Protein AF-A0A7R7AHD5-F1 (afdb_monomer_lite)

Foldseek 3Di:
DDLVVVLVVVVVVVVVVVVVVVVVVVVVVVVVVPDDPVRSVVVVCCVVCVVVVVVVVVVVVVVVVDDPLRNVLVVLCVVLVVVVVCCVVSVHDDDPVNVVVSCVSVVVSVVSVVVVVVVVVVVVVVVD

pLDDT: mean 86.88, std 8.83, range [48.94, 97.25]

Sequence (128 aa):
MSVSTIKTIACTSLALLAFAGNSILCRLALATNTIDAASFTIIRLLSGSIASGVGYAVWYIALGQLSVIQAAVVQLFVPVLAAIGGLIFAHEFITMRLVISATMILGGILIVVLGRYYFIQRKHSKEE

Radius of gyration: 22.86 Å; chains: 1; bounding box: 37×53×66 Å

Secondary structure (DSSP, 8-state):
--HHHHHHHHHHHHHHHHHHHHHHHHHHHHHT-SS-HHHHHHHHHHHHHHHHHHHHHHHHHHHTTS-HHHHHHHHHHHHHHHHHHHHHHTT----HHHHHHHHHHHHHHHHHHHHHHHHHHHHHTTT-

Structure (mmCIF, N/CA/C/O backbone):
data_AF-A0A7R7AHD5-F1
#
_entry.id   AF-A0A7R7AHD5-F1
#
loop_
_atom_site.group_PDB
_atom_site.id
_atom_site.type_symbol
_atom_site.label_atom_id
_atom_site.label_alt_id
_atom_site.label_comp_id
_atom_site.label_asym_id
_atom_site.label_entity_id
_atom_site.label_seq_id
_atom_site.pdbx_PDB_ins_code
_atom_site.Cartn_x
_atom_site.Cartn_y
_atom_site.Cartn_z
_atom_site.occupancy
_atom_site.B_iso_or_equiv
_atom_site.auth_seq_id
_atom_site.auth_comp_id
_atom_site.auth_asym_id
_atom_site.auth_atom_id
_atom_site.pdbx_PDB_model_num
ATOM 1 N N . MET A 1 1 ? 1.305 -27.740 -1.798 1.00 59.03 1 MET A N 1
ATOM 2 C CA . MET A 1 1 ? 1.579 -26.300 -1.582 1.00 59.03 1 MET A CA 1
ATOM 3 C C . MET A 1 1 ? 0.266 -25.641 -1.174 1.00 59.03 1 MET A C 1
ATOM 5 O O . MET A 1 1 ? -0.743 -25.967 -1.782 1.00 59.03 1 MET A O 1
ATOM 9 N N . SER A 1 2 ? 0.238 -24.823 -0.116 1.00 71.19 2 SER A N 1
ATOM 10 C CA . SER A 1 2 ? -1.015 -24.195 0.343 1.00 71.19 2 SER A CA 1
ATOM 11 C C . SER A 1 2 ? -1.525 -23.182 -0.690 1.00 71.19 2 SER A C 1
ATOM 13 O O . SER A 1 2 ? -0.720 -22.503 -1.328 1.00 71.19 2 SER A O 1
ATOM 15 N N . VAL A 1 3 ? -2.847 -23.059 -0.843 1.00 66.00 3 VAL A N 1
ATOM 16 C CA . VAL A 1 3 ? -3.502 -22.116 -1.775 1.00 66.00 3 VAL A CA 1
ATOM 17 C C . VAL A 1 3 ? -3.028 -20.674 -1.541 1.00 66.00 3 VAL A C 1
ATOM 19 O O . VAL A 1 3 ? -2.795 -19.941 -2.501 1.00 66.00 3 VAL A O 1
ATOM 22 N N . SER A 1 4 ? -2.788 -20.287 -0.285 1.00 70.06 4 SER A N 1
ATOM 23 C CA . SER A 1 4 ? -2.239 -18.973 0.079 1.00 70.06 4 SER A CA 1
ATOM 24 C C . SER A 1 4 ? -0.818 -18.768 -0.456 1.00 70.06 4 SER A C 1
ATOM 26 O O . SER A 1 4 ? -0.490 -17.716 -0.993 1.00 70.06 4 SER A O 1
ATOM 28 N N . THR A 1 5 ? 0.030 -19.799 -0.380 1.00 76.75 5 THR A N 1
ATOM 29 C CA . THR A 1 5 ? 1.407 -19.751 -0.894 1.00 76.75 5 THR A CA 1
ATOM 30 C C . THR A 1 5 ? 1.424 -19.570 -2.410 1.00 76.75 5 THR A C 1
ATOM 32 O O . THR A 1 5 ? 2.211 -18.780 -2.918 1.00 76.75 5 THR A O 1
ATOM 35 N N . ILE A 1 6 ? 0.522 -20.244 -3.130 1.00 78.00 6 ILE A N 1
ATOM 36 C CA . ILE A 1 6 ? 0.407 -20.134 -4.592 1.00 78.00 6 ILE A CA 1
ATOM 37 C C . ILE A 1 6 ? 0.048 -18.699 -5.006 1.00 78.00 6 ILE A C 1
ATOM 39 O O . ILE A 1 6 ? 0.629 -18.171 -5.949 1.00 78.00 6 ILE A O 1
ATOM 43 N N . LYS A 1 7 ? -0.852 -18.033 -4.277 1.00 73.12 7 LYS A N 1
ATOM 44 C CA . LYS A 1 7 ? -1.266 -16.648 -4.556 1.00 73.12 7 LYS A CA 1
ATOM 45 C C . LYS A 1 7 ? -0.178 -15.629 -4.249 1.00 73.12 7 LYS A C 1
ATOM 47 O O . LYS A 1 7 ? 0.057 -14.733 -5.053 1.00 73.12 7 LYS A O 1
ATOM 52 N N . THR A 1 8 ? 0.537 -15.792 -3.138 1.00 82.88 8 THR A N 1
ATOM 53 C CA . THR A 1 8 ? 1.708 -14.957 -2.840 1.00 82.88 8 THR A CA 1
ATOM 54 C C . THR A 1 8 ? 2.770 -15.113 -3.921 1.00 82.88 8 THR A C 1
ATOM 56 O O . THR A 1 8 ? 3.332 -14.115 -4.373 1.00 82.88 8 THR A O 1
ATOM 59 N N . ILE A 1 9 ? 3.000 -16.343 -4.391 1.00 86.62 9 ILE A N 1
ATOM 60 C CA . ILE A 1 9 ? 3.897 -16.605 -5.517 1.00 86.62 9 ILE A CA 1
ATOM 61 C C . ILE A 1 9 ? 3.363 -15.930 -6.783 1.00 86.62 9 ILE A C 1
ATOM 63 O O . ILE A 1 9 ? 4.148 -15.293 -7.474 1.00 86.62 9 ILE A O 1
ATOM 67 N N . ALA A 1 10 ? 2.058 -15.984 -7.066 1.00 86.81 10 ALA A N 1
ATOM 68 C CA . ALA A 1 10 ? 1.444 -15.345 -8.232 1.00 86.81 10 ALA A CA 1
ATOM 69 C C . ALA A 1 10 ? 1.572 -13.809 -8.214 1.00 86.81 10 ALA A C 1
ATOM 71 O O . ALA A 1 10 ? 2.050 -13.225 -9.180 1.00 86.81 10 ALA A O 1
ATOM 72 N N . CYS A 1 11 ? 1.228 -13.142 -7.108 1.00 84.88 11 CYS A N 1
ATOM 73 C CA . CYS A 1 11 ? 1.383 -11.687 -6.979 1.00 84.88 11 CYS A CA 1
ATOM 74 C C . CYS A 1 11 ? 2.856 -11.263 -7.046 1.00 84.88 11 CYS A C 1
ATOM 76 O O . CYS A 1 11 ? 3.192 -10.283 -7.709 1.00 84.88 11 CYS A O 1
ATOM 78 N N . THR A 1 12 ? 3.747 -12.026 -6.404 1.00 90.19 12 THR A N 1
ATOM 79 C CA . THR A 1 12 ? 5.194 -11.772 -6.458 1.00 90.19 12 THR A CA 1
ATOM 80 C C . THR A 1 12 ? 5.729 -11.954 -7.874 1.00 90.19 12 THR A C 1
ATOM 82 O O . THR A 1 12 ? 6.463 -11.106 -8.369 1.00 90.19 12 THR A O 1
ATOM 85 N N . SER A 1 13 ? 5.337 -13.025 -8.564 1.00 91.12 13 SER A N 1
ATOM 86 C CA . SER A 1 13 ? 5.767 -13.272 -9.942 1.00 91.12 13 SER A CA 1
ATOM 87 C C . SER A 1 13 ? 5.204 -12.234 -10.910 1.00 91.12 13 SER A C 1
ATOM 89 O O . SER A 1 13 ? 5.952 -11.757 -11.754 1.00 91.12 13 SER A O 1
ATOM 91 N N . LEU A 1 14 ? 3.958 -11.784 -10.740 1.00 91.44 14 LEU A N 1
ATOM 92 C CA . LEU A 1 14 ? 3.398 -10.669 -11.508 1.00 91.44 14 LEU A CA 1
ATOM 93 C C . LEU A 1 14 ? 4.196 -9.372 -11.299 1.00 91.44 14 LEU A C 1
ATOM 95 O O . LEU A 1 14 ? 4.559 -8.711 -12.271 1.00 91.44 14 LEU A O 1
ATOM 99 N N . ALA A 1 15 ? 4.511 -9.021 -10.048 1.00 92.31 15 ALA A N 1
ATOM 100 C CA . ALA A 1 15 ? 5.321 -7.843 -9.737 1.00 92.31 15 ALA A CA 1
ATOM 101 C C . ALA A 1 15 ? 6.726 -7.936 -10.361 1.00 92.31 15 ALA A C 1
ATOM 103 O O . ALA A 1 15 ? 7.214 -6.973 -10.956 1.00 92.31 15 ALA A O 1
ATOM 104 N N . LEU A 1 16 ? 7.356 -9.113 -10.289 1.00 94.75 16 LEU A N 1
ATOM 105 C CA . LEU A 1 16 ? 8.656 -9.367 -10.909 1.00 94.75 16 LEU A CA 1
ATOM 106 C C . LEU A 1 16 ? 8.590 -9.305 -12.440 1.00 94.75 16 LEU A C 1
ATOM 108 O O . LEU A 1 16 ? 9.498 -8.752 -13.056 1.00 94.75 16 LEU A O 1
ATOM 112 N N . LEU A 1 17 ? 7.520 -9.808 -13.062 1.00 94.62 17 LEU A N 1
ATOM 113 C CA . LEU A 1 17 ? 7.302 -9.710 -14.507 1.00 94.62 17 LEU A CA 1
ATOM 114 C C . LEU A 1 17 ? 7.126 -8.260 -14.954 1.00 94.62 17 LEU A C 1
ATOM 116 O O . LEU A 1 17 ? 7.731 -7.862 -15.945 1.00 94.62 17 LEU A O 1
ATOM 120 N N . ALA A 1 18 ? 6.364 -7.452 -14.215 1.00 92.88 18 ALA A N 1
ATOM 121 C CA . ALA A 1 18 ? 6.229 -6.026 -14.499 1.00 92.88 18 ALA A CA 1
ATOM 122 C C . ALA A 1 18 ? 7.587 -5.305 -14.407 1.00 92.88 18 ALA A C 1
ATOM 124 O O . ALA A 1 18 ? 7.935 -4.505 -15.279 1.00 92.88 18 ALA A O 1
ATOM 125 N N . PHE A 1 19 ? 8.401 -5.636 -13.399 1.00 91.69 19 PHE A N 1
ATOM 126 C CA . PHE A 1 19 ? 9.742 -5.074 -13.240 1.00 91.69 19 PHE A CA 1
ATOM 127 C C . PHE A 1 19 ? 10.703 -5.511 -14.360 1.00 91.69 19 PHE A C 1
ATOM 129 O O . PHE A 1 19 ? 11.410 -4.681 -14.942 1.00 91.69 19 PHE A O 1
ATOM 136 N N . ALA A 1 20 ? 10.695 -6.800 -14.710 1.00 94.62 20 ALA A N 1
ATOM 137 C CA . ALA A 1 20 ? 11.493 -7.360 -15.796 1.00 94.62 20 ALA A CA 1
ATOM 138 C C . ALA A 1 20 ? 11.082 -6.782 -17.159 1.00 94.62 20 ALA A C 1
ATOM 140 O O . ALA A 1 20 ? 11.942 -6.358 -17.933 1.00 94.62 20 ALA A O 1
ATOM 141 N N . GLY A 1 21 ? 9.776 -6.687 -17.418 1.00 91.75 21 GLY A N 1
ATOM 142 C CA . GLY A 1 21 ? 9.206 -6.072 -18.614 1.00 91.75 21 GLY A CA 1
ATOM 143 C C . GLY A 1 21 ? 9.621 -4.611 -18.748 1.00 91.75 21 GLY A C 1
ATOM 144 O O . GLY A 1 21 ? 10.142 -4.218 -19.788 1.00 91.75 21 GLY A O 1
ATOM 145 N N . ASN A 1 22 ? 9.519 -3.826 -17.674 1.00 90.25 22 ASN A N 1
ATOM 146 C CA . ASN A 1 22 ? 9.997 -2.444 -17.661 1.00 90.25 22 ASN A CA 1
ATOM 147 C C . ASN A 1 22 ? 11.508 -2.339 -17.977 1.00 90.25 22 ASN A C 1
ATO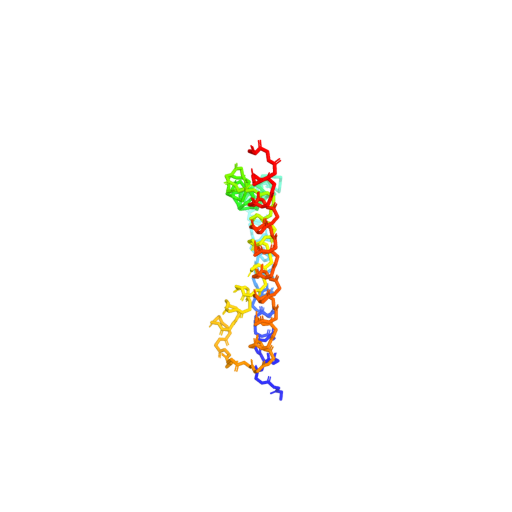M 149 O O . ASN A 1 22 ? 11.921 -1.443 -18.712 1.00 90.25 22 ASN A O 1
ATOM 153 N N . SER A 1 23 ? 12.344 -3.273 -17.503 1.00 90.50 23 SER A N 1
ATOM 154 C CA . SER A 1 23 ? 13.775 -3.326 -17.859 1.00 90.50 23 SER A CA 1
ATOM 155 C C . SER A 1 23 ? 14.012 -3.646 -19.344 1.00 90.50 23 SER A C 1
ATOM 157 O O . SER A 1 23 ? 14.881 -3.038 -19.972 1.00 90.50 23 SER A O 1
ATOM 159 N N . ILE A 1 24 ? 13.231 -4.566 -19.922 1.00 91.75 24 ILE A N 1
ATOM 160 C CA . ILE A 1 24 ? 13.295 -4.912 -21.351 1.00 91.75 24 ILE A CA 1
ATOM 161 C C . ILE A 1 24 ? 12.868 -3.719 -22.210 1.00 91.75 24 ILE A C 1
ATOM 163 O O . ILE A 1 24 ? 13.597 -3.351 -23.128 1.00 91.75 24 ILE A O 1
ATOM 167 N N . LEU A 1 25 ? 11.744 -3.076 -21.881 1.00 88.75 25 LEU A N 1
ATOM 168 C CA . LEU A 1 25 ? 11.249 -1.892 -22.589 1.00 88.75 25 LEU A CA 1
ATOM 169 C C . LEU A 1 25 ? 12.274 -0.751 -22.571 1.00 88.75 25 LEU A C 1
ATOM 171 O O . LEU A 1 25 ? 12.499 -0.124 -23.601 1.00 88.75 25 LEU A O 1
ATOM 175 N N . CYS A 1 26 ? 12.966 -0.537 -21.445 1.00 88.06 26 CYS A N 1
ATOM 176 C CA . CYS A 1 26 ? 14.057 0.440 -21.368 1.00 88.06 26 CYS A CA 1
ATOM 177 C C . CYS A 1 26 ? 15.210 0.111 -22.328 1.00 88.06 26 CYS A C 1
ATOM 179 O O . CYS A 1 26 ? 15.730 1.006 -22.989 1.00 88.06 26 CYS A O 1
ATOM 181 N N . ARG A 1 27 ? 15.613 -1.165 -22.426 1.00 88.75 27 ARG A N 1
ATOM 182 C CA . ARG A 1 27 ? 16.669 -1.584 -23.362 1.00 88.75 27 ARG A CA 1
ATOM 183 C C . ARG A 1 27 ? 16.246 -1.400 -24.814 1.00 88.75 27 ARG A C 1
ATOM 185 O O . ARG A 1 27 ? 17.042 -0.914 -25.606 1.00 88.75 27 ARG A O 1
ATOM 192 N N . LEU A 1 28 ? 15.007 -1.752 -25.152 1.00 88.38 28 LEU A N 1
ATOM 193 C CA . LEU A 1 28 ? 14.474 -1.582 -26.505 1.00 88.38 28 LEU A CA 1
ATOM 194 C C . LEU A 1 28 ? 14.397 -0.103 -26.904 1.00 88.38 28 LEU A C 1
ATOM 196 O O . LEU A 1 28 ? 14.803 0.241 -28.008 1.00 88.38 28 LEU A O 1
ATOM 200 N N . ALA A 1 29 ? 13.952 0.767 -25.993 1.00 86.62 29 ALA A N 1
ATOM 201 C CA . ALA A 1 29 ? 13.854 2.207 -26.237 1.00 86.62 29 ALA A CA 1
ATOM 202 C C . ALA A 1 29 ? 15.219 2.877 -26.485 1.00 86.62 29 ALA A C 1
ATOM 204 O O . ALA A 1 29 ? 15.305 3.827 -27.259 1.00 86.62 29 ALA A O 1
ATOM 205 N N . LEU A 1 30 ? 16.284 2.384 -25.845 1.00 87.12 30 LEU A N 1
ATOM 206 C CA . LEU A 1 30 ? 17.652 2.876 -26.053 1.00 87.12 30 LEU A CA 1
ATOM 207 C C . LEU A 1 30 ? 18.332 2.228 -27.268 1.00 87.12 30 LEU A C 1
ATOM 209 O O . LEU A 1 30 ? 19.177 2.852 -27.903 1.00 87.12 30 LEU A O 1
ATOM 213 N N . ALA A 1 31 ? 17.956 0.996 -27.626 1.00 86.62 31 ALA A N 1
ATOM 214 C CA . ALA A 1 31 ? 18.531 0.278 -28.763 1.00 86.62 31 ALA A CA 1
ATOM 215 C C . ALA A 1 31 ? 18.214 0.940 -30.114 1.00 86.62 31 ALA A C 1
ATOM 217 O O . ALA A 1 31 ? 19.017 0.863 -31.041 1.00 86.62 31 ALA A O 1
ATOM 218 N N . THR A 1 32 ? 17.066 1.612 -30.233 1.00 80.56 32 THR A N 1
ATOM 219 C CA . THR A 1 32 ? 16.649 2.283 -31.472 1.00 80.56 32 THR A CA 1
ATOM 220 C C . THR A 1 32 ? 17.365 3.614 -31.722 1.00 80.56 32 THR A C 1
ATOM 222 O O . THR A 1 32 ? 17.177 4.183 -32.792 1.00 80.56 32 THR A O 1
ATOM 225 N N . ASN A 1 33 ? 18.181 4.123 -30.780 1.00 78.44 33 ASN A N 1
ATOM 226 C CA . ASN A 1 33 ? 18.856 5.438 -30.834 1.00 78.44 33 ASN A CA 1
ATOM 227 C C . ASN A 1 33 ? 17.928 6.623 -31.189 1.00 78.44 33 ASN A C 1
ATOM 229 O O . ASN A 1 33 ? 18.384 7.697 -31.569 1.00 78.44 33 ASN A O 1
ATOM 233 N N . THR A 1 34 ? 16.613 6.443 -31.057 1.00 83.69 34 THR A N 1
ATOM 234 C CA . THR A 1 34 ? 15.596 7.464 -31.346 1.00 83.69 34 THR A CA 1
ATOM 235 C C . THR A 1 34 ? 15.490 8.502 -30.234 1.00 83.69 34 THR A C 1
ATOM 237 O O . THR A 1 34 ? 15.007 9.605 -30.466 1.00 83.69 34 THR A O 1
ATOM 240 N N . ILE A 1 35 ? 15.908 8.141 -29.019 1.00 85.88 35 ILE A N 1
ATOM 241 C CA . ILE A 1 35 ? 15.935 9.009 -27.845 1.00 85.88 35 ILE A CA 1
ATOM 242 C C . ILE A 1 35 ? 17.279 8.843 -27.132 1.00 85.88 35 ILE A C 1
ATOM 244 O O . ILE A 1 35 ? 17.759 7.725 -26.948 1.00 85.88 35 ILE A O 1
ATOM 248 N N . ASP A 1 36 ? 17.890 9.959 -26.741 1.00 88.06 36 ASP A N 1
ATOM 249 C CA . ASP A 1 36 ? 19.115 9.963 -25.941 1.00 88.06 36 ASP A CA 1
ATOM 250 C C . ASP A 1 36 ? 18.858 9.406 -24.523 1.00 88.06 36 ASP A C 1
ATOM 252 O O . ASP A 1 36 ? 17.771 9.551 -23.951 1.00 88.06 36 ASP A O 1
ATOM 256 N N . ALA A 1 37 ? 19.886 8.787 -23.938 1.00 87.94 37 ALA A N 1
ATOM 257 C CA . ALA A 1 37 ? 19.861 8.213 -22.601 1.00 87.94 37 ALA A CA 1
ATOM 258 C C . ALA A 1 37 ? 19.503 9.233 -21.512 1.00 87.94 37 ALA A C 1
ATOM 260 O O . ALA A 1 37 ? 18.772 8.881 -20.576 1.00 87.94 37 ALA A O 1
ATOM 261 N N . ALA A 1 38 ? 19.963 10.486 -21.626 1.00 90.56 38 ALA A N 1
ATOM 262 C CA . ALA A 1 38 ? 19.617 11.515 -20.648 1.00 90.56 38 ALA A CA 1
ATOM 263 C C . ALA A 1 38 ? 18.126 11.870 -20.744 1.00 90.56 38 ALA A C 1
ATOM 265 O O . ALA A 1 38 ? 17.413 11.815 -19.740 1.00 90.56 38 ALA A O 1
ATOM 266 N N . SER A 1 39 ? 17.626 12.123 -21.957 1.00 90.75 39 SER A N 1
ATOM 267 C CA . SER A 1 39 ? 16.207 12.430 -22.203 1.00 90.75 39 SER A CA 1
ATOM 268 C C . SER A 1 39 ? 15.267 11.303 -21.746 1.00 90.75 39 SER A C 1
ATOM 270 O O . SER A 1 39 ? 14.266 11.554 -21.071 1.00 90.75 39 SER A O 1
ATOM 272 N N . PHE A 1 40 ? 15.614 10.045 -22.039 1.00 90.69 40 PHE A N 1
ATOM 273 C CA . PHE A 1 40 ? 14.849 8.872 -21.605 1.00 90.69 40 PHE A CA 1
ATOM 274 C C . PHE A 1 40 ? 14.798 8.734 -20.076 1.00 90.69 40 PHE A C 1
ATOM 276 O O . PHE A 1 40 ? 13.737 8.491 -19.492 1.00 90.69 40 PHE A O 1
ATOM 283 N N . THR A 1 41 ? 15.938 8.933 -19.410 1.00 91.19 41 THR A N 1
ATOM 284 C CA . THR A 1 41 ? 16.030 8.866 -17.946 1.00 91.19 41 THR A CA 1
ATOM 285 C C . THR A 1 41 ? 15.192 9.958 -17.289 1.00 91.19 41 THR A C 1
ATOM 287 O O . THR A 1 41 ? 14.472 9.678 -16.329 1.00 91.19 41 THR A O 1
ATOM 290 N N . ILE A 1 42 ? 15.226 11.179 -17.832 1.00 94.56 42 ILE A N 1
ATOM 291 C CA . ILE A 1 42 ? 14.431 12.305 -17.332 1.00 94.56 42 ILE A CA 1
ATOM 292 C C . ILE A 1 42 ? 12.938 11.984 -17.408 1.00 94.56 42 ILE A C 1
ATOM 294 O O . ILE A 1 42 ? 12.248 12.114 -16.402 1.00 94.56 42 ILE A O 1
ATOM 298 N N . ILE A 1 43 ? 12.434 11.500 -18.547 1.00 92.44 43 ILE A N 1
ATOM 299 C CA . ILE A 1 43 ? 11.009 11.156 -18.699 1.00 92.44 43 ILE A CA 1
ATOM 300 C C . ILE A 1 43 ? 10.590 10.069 -17.703 1.00 92.44 43 ILE A C 1
ATOM 302 O O . ILE A 1 43 ? 9.533 10.171 -17.078 1.00 92.44 43 ILE A O 1
ATOM 306 N N . ARG A 1 44 ? 11.426 9.045 -17.503 1.00 91.19 44 ARG A N 1
ATOM 307 C CA . ARG A 1 44 ? 11.142 7.958 -16.558 1.00 91.19 44 ARG A CA 1
ATOM 308 C C . ARG A 1 44 ? 11.096 8.446 -1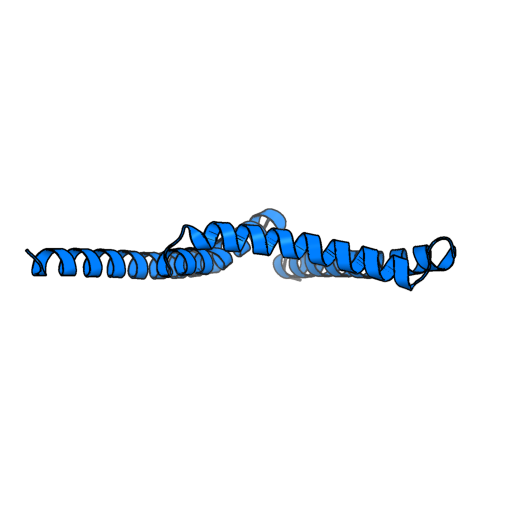5.110 1.00 91.19 44 ARG A C 1
ATOM 310 O O . ARG A 1 44 ? 10.191 8.064 -14.366 1.00 91.19 44 ARG A O 1
ATOM 317 N N . LEU A 1 45 ? 12.050 9.290 -14.717 1.00 94.44 45 LEU A N 1
ATOM 318 C CA . LEU A 1 45 ? 12.069 9.902 -13.390 1.00 94.44 45 LEU A CA 1
ATOM 319 C C . LEU A 1 45 ? 10.873 10.829 -13.198 1.00 94.44 45 LEU A C 1
ATOM 321 O O . LEU A 1 45 ? 10.198 10.726 -12.181 1.00 94.44 45 LEU A O 1
ATOM 325 N N . LEU A 1 46 ? 10.563 11.679 -14.177 1.00 96.25 46 LEU A N 1
ATOM 326 C CA . LEU A 1 46 ? 9.400 12.561 -14.120 1.00 96.25 46 LEU A CA 1
ATOM 327 C C . LEU A 1 46 ? 8.105 11.762 -13.984 1.00 96.25 46 LEU A C 1
ATOM 329 O O . LEU A 1 46 ? 7.296 12.082 -13.123 1.00 96.25 46 LEU A O 1
ATOM 333 N N . SER A 1 47 ? 7.926 10.685 -14.750 1.00 94.75 47 SER A N 1
ATOM 334 C CA . SER A 1 47 ? 6.737 9.836 -14.640 1.00 94.75 47 SER A CA 1
ATOM 335 C C . SER A 1 47 ? 6.572 9.240 -13.237 1.00 94.75 47 SER A C 1
ATOM 337 O O . SER A 1 47 ? 5.483 9.328 -12.668 1.00 94.75 47 SER A O 1
ATOM 339 N N . GLY A 1 48 ? 7.633 8.664 -12.661 1.00 93.06 48 GLY A N 1
ATOM 340 C CA . GLY A 1 48 ? 7.586 8.085 -11.313 1.00 93.06 48 GLY A CA 1
ATOM 341 C C . GLY A 1 48 ? 7.400 9.138 -10.217 1.00 93.06 48 GLY A C 1
ATOM 342 O O . GLY A 1 48 ? 6.601 8.950 -9.296 1.00 93.06 48 GLY A O 1
ATOM 343 N N . SER A 1 49 ? 8.094 10.270 -10.345 1.00 96.06 49 SER A N 1
ATOM 344 C CA . SER A 1 49 ? 7.997 11.406 -9.427 1.00 96.06 49 SER A CA 1
ATOM 345 C C . SER A 1 49 ? 6.623 12.065 -9.468 1.00 96.06 49 SER A C 1
ATOM 347 O O . SER A 1 49 ? 6.109 12.409 -8.412 1.00 96.06 49 SER A O 1
ATOM 349 N N . ILE A 1 50 ? 5.992 12.203 -10.639 1.00 97.25 50 ILE A N 1
ATOM 350 C CA . ILE A 1 50 ? 4.626 12.732 -10.764 1.00 97.25 50 ILE A CA 1
ATOM 351 C C . ILE A 1 50 ? 3.634 11.761 -10.130 1.00 97.25 50 ILE A C 1
ATOM 353 O O . ILE A 1 50 ? 2.837 12.182 -9.299 1.00 97.25 50 ILE A O 1
ATOM 357 N N . ALA A 1 51 ? 3.698 10.467 -10.462 1.00 95.56 51 ALA A N 1
ATOM 358 C CA . ALA A 1 51 ? 2.790 9.475 -9.884 1.00 95.56 51 ALA A CA 1
ATOM 359 C C . ALA A 1 51 ? 2.873 9.456 -8.346 1.00 95.56 51 ALA A C 1
ATOM 361 O O . ALA A 1 51 ? 1.851 9.484 -7.660 1.00 95.56 51 ALA A O 1
ATOM 362 N N . SER A 1 52 ? 4.093 9.489 -7.803 1.00 94.69 52 SER A N 1
ATOM 363 C CA . SER A 1 52 ? 4.328 9.541 -6.356 1.00 94.69 52 SER A CA 1
ATOM 364 C C . SER A 1 52 ? 3.896 10.886 -5.763 1.00 94.69 52 SER A C 1
ATOM 366 O O . SER A 1 52 ? 3.195 10.933 -4.754 1.00 94.69 52 SER A O 1
ATOM 368 N N . GLY A 1 53 ? 4.282 11.986 -6.410 1.00 96.19 53 GLY A N 1
ATOM 369 C CA . GLY A 1 53 ? 3.999 13.352 -5.987 1.00 96.19 53 GLY A CA 1
ATOM 370 C C . GLY A 1 53 ? 2.508 13.655 -5.932 1.00 96.19 53 GLY A C 1
ATOM 371 O O . GLY A 1 53 ? 2.066 14.271 -4.973 1.00 96.19 53 GLY A O 1
ATOM 372 N N . VAL A 1 54 ? 1.716 13.159 -6.886 1.00 97.25 54 VAL A N 1
ATOM 373 C CA . VAL A 1 54 ? 0.249 13.262 -6.854 1.00 97.25 54 VAL A CA 1
ATOM 374 C C . VAL A 1 54 ? -0.315 12.536 -5.634 1.00 97.25 54 VAL A C 1
ATOM 376 O O . VAL A 1 54 ? -1.132 13.108 -4.917 1.00 97.25 54 VAL A O 1
ATOM 379 N N . GLY A 1 55 ? 0.153 11.318 -5.343 1.00 94.69 55 GLY A N 1
ATOM 380 C CA . GLY A 1 55 ? -0.274 10.574 -4.155 1.00 94.69 55 GLY A CA 1
ATOM 381 C C . GLY A 1 55 ? 0.020 11.326 -2.853 1.00 94.69 55 GLY A C 1
ATOM 382 O O . GLY A 1 55 ? -0.865 11.491 -2.013 1.00 94.69 55 GLY A O 1
ATOM 383 N N . TYR A 1 56 ? 1.240 11.851 -2.712 1.00 94.38 56 TYR A N 1
ATOM 384 C CA . TYR A 1 56 ? 1.617 12.664 -1.554 1.00 94.38 56 TYR A CA 1
ATOM 385 C C . TYR A 1 56 ? 0.864 13.992 -1.495 1.00 94.38 56 TYR A C 1
ATOM 387 O O . TYR A 1 56 ? 0.442 14.388 -0.415 1.00 94.38 56 TYR A O 1
ATOM 395 N N . ALA A 1 57 ? 0.655 14.672 -2.622 1.00 95.38 57 ALA A N 1
ATOM 396 C CA . ALA A 1 57 ? -0.093 15.923 -2.673 1.00 95.38 57 ALA A CA 1
ATOM 397 C C . ALA A 1 57 ? -1.532 15.717 -2.192 1.00 95.38 57 ALA A C 1
ATOM 399 O O . ALA A 1 57 ? -1.988 16.446 -1.316 1.00 95.38 57 ALA A O 1
ATOM 400 N N . VAL A 1 58 ? -2.216 14.680 -2.687 1.00 94.81 58 VAL A N 1
ATOM 401 C CA . VAL A 1 58 ? -3.559 14.310 -2.216 1.00 94.81 58 VAL A CA 1
ATOM 402 C C . VAL A 1 58 ? -3.544 14.027 -0.714 1.00 94.81 58 VAL A C 1
ATOM 404 O O . VAL A 1 58 ? -4.396 14.533 0.016 1.00 94.81 58 VAL A O 1
ATOM 407 N N . TRP A 1 59 ? -2.551 13.275 -0.233 1.00 93.12 59 TRP A N 1
ATOM 408 C CA . TRP A 1 59 ? -2.414 12.975 1.189 1.00 93.12 59 TRP A CA 1
ATOM 409 C C . TRP A 1 59 ? -2.189 14.230 2.047 1.00 93.12 59 TRP A C 1
ATOM 411 O O . TRP A 1 59 ? -2.837 14.388 3.079 1.00 93.12 59 TRP A O 1
ATOM 421 N N . TYR A 1 60 ? -1.331 15.156 1.620 1.00 92.25 60 TYR A N 1
ATOM 422 C CA . TYR A 1 60 ? -1.061 16.396 2.350 1.00 92.25 60 TYR A CA 1
ATOM 423 C C . TYR A 1 60 ? -2.240 17.376 2.322 1.00 92.25 60 TYR A C 1
ATOM 425 O O . TYR A 1 60 ? -2.519 18.017 3.335 1.00 92.25 60 TYR A O 1
ATOM 433 N N . ILE A 1 61 ? -2.975 17.452 1.208 1.00 93.31 61 ILE A N 1
ATOM 434 C CA . ILE A 1 61 ? -4.219 18.232 1.116 1.00 93.31 61 ILE A CA 1
ATOM 435 C C . ILE A 1 61 ? -5.273 17.671 2.081 1.00 93.31 61 ILE A C 1
ATOM 437 O O . ILE A 1 61 ? -5.962 18.436 2.757 1.00 93.31 61 ILE A O 1
ATOM 441 N N . ALA A 1 62 ? -5.386 16.342 2.182 1.00 90.94 62 ALA A N 1
ATOM 442 C CA . ALA A 1 62 ? -6.284 15.694 3.133 1.00 90.94 62 ALA A CA 1
ATOM 443 C C . ALA A 1 62 ? -5.840 15.922 4.590 1.00 90.94 62 ALA A C 1
ATOM 445 O O . ALA A 1 62 ? -6.662 16.275 5.434 1.00 90.94 62 ALA A O 1
ATOM 446 N N . LEU A 1 63 ? -4.541 15.791 4.880 1.00 90.25 63 LEU A N 1
ATOM 447 C CA . LEU A 1 63 ? -3.952 16.056 6.198 1.00 90.25 63 LEU A CA 1
ATOM 448 C C . LEU A 1 63 ? -4.237 17.472 6.700 1.00 90.25 63 LEU A C 1
ATOM 450 O O . LEU A 1 63 ? -4.516 17.639 7.881 1.00 90.25 63 LEU A O 1
ATOM 454 N N . GLY A 1 64 ? -4.199 18.478 5.820 1.00 88.06 64 GLY A N 1
ATOM 455 C CA . GLY A 1 64 ? -4.479 19.869 6.190 1.00 88.06 64 GLY A CA 1
ATOM 456 C C . GLY A 1 64 ? -5.886 20.096 6.758 1.00 88.06 64 GLY A C 1
ATOM 457 O O . GLY A 1 64 ? -6.111 21.079 7.456 1.00 88.06 64 GLY A O 1
ATOM 458 N N . GLN A 1 65 ? -6.822 19.181 6.498 1.00 86.38 65 GLN A N 1
ATOM 459 C CA . GLN A 1 65 ? -8.209 19.247 6.968 1.00 86.38 65 GLN A CA 1
ATOM 460 C C . GLN A 1 65 ? -8.488 18.309 8.157 1.00 86.38 65 GLN A C 1
ATOM 462 O O . GLN A 1 65 ? -9.607 18.276 8.669 1.00 86.38 65 GLN A O 1
ATOM 467 N N . LEU A 1 66 ? -7.491 17.540 8.610 1.00 86.50 66 LEU A N 1
ATOM 468 C CA . LEU A 1 66 ? -7.628 16.533 9.662 1.00 86.50 66 LEU A CA 1
ATOM 469 C C . LEU A 1 66 ? -6.807 16.921 10.894 1.00 86.50 66 LEU A C 1
ATOM 471 O O . LEU A 1 66 ? -5.659 17.347 10.799 1.00 86.50 66 LEU A O 1
ATOM 475 N N . SER A 1 67 ? -7.358 16.710 12.091 1.00 87.00 67 SER A N 1
ATOM 476 C CA . SER A 1 67 ? -6.547 16.800 13.311 1.00 87.00 67 SER A CA 1
ATOM 477 C C . SER A 1 67 ? -5.506 15.676 13.364 1.00 87.00 67 SER A C 1
ATOM 479 O O . SER A 1 67 ? -5.720 14.593 12.818 1.00 87.00 67 SER A O 1
ATOM 481 N N . VAL A 1 68 ? -4.413 15.890 14.105 1.00 86.44 68 VAL A N 1
ATOM 482 C CA . VAL A 1 68 ? -3.326 14.903 14.288 1.00 86.44 68 VAL A CA 1
ATOM 483 C C . VAL A 1 68 ? -3.856 13.519 14.687 1.00 86.44 68 VAL A C 1
ATOM 485 O O . VAL A 1 68 ? -3.392 12.502 14.178 1.00 86.44 68 VAL A O 1
ATOM 488 N N . ILE A 1 69 ? -4.874 13.468 15.554 1.00 83.88 69 ILE A N 1
ATOM 489 C CA . ILE A 1 69 ? -5.473 12.201 15.995 1.00 83.88 69 ILE A CA 1
ATOM 490 C C . ILE A 1 69 ? -6.324 11.569 14.885 1.00 83.88 69 ILE A C 1
ATOM 492 O O . ILE A 1 69 ? -6.275 10.357 14.713 1.00 83.88 69 ILE A O 1
ATOM 496 N N . GLN A 1 70 ? -7.062 12.358 14.097 1.00 85.56 70 GLN A N 1
ATOM 497 C CA . GLN A 1 70 ? -7.812 11.824 12.953 1.00 85.56 70 GLN A CA 1
ATOM 498 C C . GLN A 1 70 ? -6.876 11.256 11.883 1.00 85.56 70 GLN A C 1
ATOM 500 O O . GLN A 1 70 ? -7.132 10.168 11.378 1.00 85.56 70 GLN A O 1
ATOM 505 N N . ALA A 1 71 ? -5.768 11.938 11.588 1.00 88.81 71 ALA A N 1
ATOM 506 C CA . ALA A 1 71 ? -4.751 11.429 10.675 1.00 88.81 71 ALA A CA 1
ATOM 507 C C . ALA A 1 71 ? -4.142 10.113 11.187 1.00 88.81 71 ALA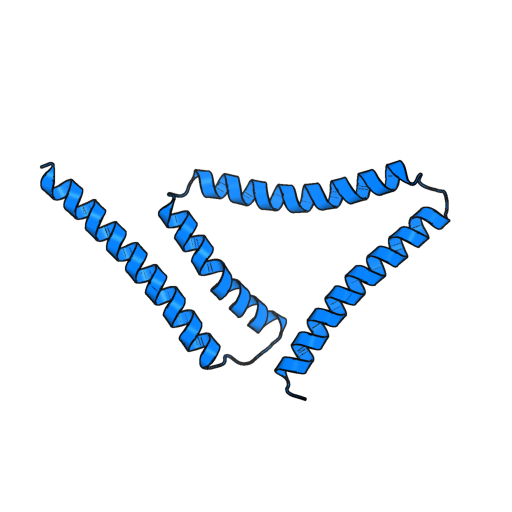 A C 1
ATOM 509 O O . ALA A 1 71 ? -4.060 9.141 10.444 1.00 88.81 71 ALA A O 1
ATOM 510 N N . ALA A 1 72 ? -3.794 10.038 12.476 1.00 87.94 72 ALA A N 1
ATOM 511 C CA . ALA A 1 72 ? -3.297 8.802 13.079 1.00 87.94 72 ALA A CA 1
ATOM 512 C C . ALA A 1 72 ? -4.310 7.647 12.959 1.00 87.94 72 ALA A C 1
ATOM 514 O O . ALA A 1 72 ? -3.935 6.529 12.608 1.00 87.94 72 ALA A O 1
ATOM 515 N N . VAL A 1 73 ? -5.597 7.922 13.194 1.00 89.62 73 VAL A N 1
ATOM 516 C CA . VAL A 1 73 ? -6.683 6.941 13.047 1.00 89.62 73 VAL A CA 1
ATOM 517 C C . VAL A 1 73 ? -6.807 6.444 11.605 1.00 89.62 73 VAL A C 1
ATOM 519 O O . VAL A 1 73 ? -6.899 5.236 11.394 1.00 89.62 73 VAL A O 1
ATOM 522 N N . VAL A 1 74 ? -6.756 7.342 10.617 1.00 90.38 74 VAL A N 1
ATOM 523 C CA . VAL A 1 74 ? -6.771 6.972 9.191 1.00 90.38 74 VAL A CA 1
ATOM 524 C C . VAL A 1 74 ? -5.589 6.054 8.859 1.00 90.38 74 VAL A C 1
ATOM 526 O O . VAL A 1 74 ? -5.775 5.034 8.198 1.00 90.38 74 VAL A O 1
ATOM 529 N N . GLN A 1 75 ? -4.401 6.338 9.395 1.00 91.75 75 GLN A N 1
ATOM 530 C CA . GLN A 1 75 ? -3.193 5.531 9.190 1.00 91.75 75 GLN A CA 1
ATOM 531 C C . GLN A 1 75 ? -3.311 4.127 9.778 1.00 91.75 75 GLN A C 1
ATOM 533 O O . GLN A 1 75 ? -2.926 3.152 9.136 1.00 91.75 75 GLN A O 1
ATOM 538 N N . LEU A 1 76 ? -3.871 4.013 10.981 1.00 91.19 76 LEU A N 1
ATOM 539 C CA . LEU A 1 76 ? -4.140 2.729 11.632 1.00 91.19 76 LEU A CA 1
ATOM 540 C C . LEU A 1 76 ? -5.203 1.903 10.894 1.00 91.19 76 LEU A C 1
ATOM 542 O O . LEU A 1 76 ? -5.251 0.684 11.050 1.00 91.19 76 LEU A O 1
ATOM 546 N N . PHE A 1 77 ? -6.024 2.542 10.061 1.00 91.19 77 PHE A N 1
ATOM 547 C CA . PHE A 1 77 ? -7.013 1.873 9.223 1.00 91.19 77 PHE A CA 1
ATOM 548 C C . PHE A 1 77 ? -6.408 1.294 7.927 1.00 91.19 77 PHE A C 1
ATOM 550 O O . PHE A 1 77 ? -6.925 0.311 7.390 1.00 91.19 77 PHE A O 1
ATOM 557 N N . VAL A 1 78 ? -5.280 1.841 7.444 1.00 93.44 78 VAL A N 1
ATOM 558 C CA . VAL A 1 78 ? -4.608 1.408 6.198 1.00 93.44 78 VAL A CA 1
ATOM 559 C C . VAL A 1 78 ? -4.292 -0.097 6.169 1.00 93.44 78 VAL A C 1
ATOM 561 O O . VAL A 1 78 ? -4.604 -0.727 5.160 1.00 93.44 78 VAL A O 1
ATOM 564 N N . PRO A 1 79 ? -3.745 -0.730 7.228 1.00 91.19 79 PRO A N 1
ATOM 565 C CA . PRO A 1 79 ? -3.473 -2.169 7.227 1.00 91.19 79 PRO A CA 1
ATOM 566 C C . PRO A 1 79 ? -4.731 -3.030 7.062 1.00 91.19 79 PRO A C 1
ATOM 568 O O . PRO A 1 79 ? -4.684 -4.063 6.396 1.00 91.19 79 PRO A O 1
ATOM 571 N N . VAL A 1 80 ? -5.863 -2.605 7.636 1.00 91.94 80 VAL A N 1
ATOM 572 C CA . VAL A 1 80 ? -7.141 -3.324 7.516 1.00 91.94 80 VAL A CA 1
ATOM 573 C C . VAL A 1 80 ? -7.659 -3.228 6.082 1.00 91.94 80 VAL A C 1
ATOM 575 O O . VAL A 1 80 ? -8.020 -4.246 5.492 1.00 91.94 80 VAL A O 1
ATOM 578 N N . LEU A 1 81 ? -7.618 -2.032 5.485 1.00 91.06 81 LEU A N 1
ATOM 579 C CA . LEU A 1 81 ? -7.966 -1.835 4.074 1.00 91.06 81 LEU A CA 1
ATOM 580 C C . LEU A 1 81 ? -7.051 -2.627 3.139 1.00 91.06 81 LEU A C 1
ATOM 582 O O . LEU A 1 81 ? -7.541 -3.261 2.210 1.00 91.06 81 LEU A O 1
ATOM 586 N N . ALA A 1 82 ? -5.742 -2.637 3.395 1.00 90.06 82 ALA A N 1
ATOM 587 C CA . ALA A 1 82 ? -4.780 -3.405 2.611 1.00 90.06 82 ALA A CA 1
ATOM 588 C C . ALA A 1 82 ? -5.062 -4.913 2.690 1.00 90.06 82 ALA A C 1
ATOM 590 O O . ALA A 1 82 ? -4.990 -5.607 1.677 1.00 90.06 82 ALA A O 1
ATOM 591 N N . ALA A 1 83 ? -5.441 -5.420 3.866 1.00 89.06 83 ALA A N 1
ATOM 592 C CA . ALA A 1 83 ? -5.796 -6.823 4.040 1.00 89.06 83 ALA A CA 1
ATOM 593 C C . ALA A 1 83 ? -7.104 -7.195 3.317 1.00 89.06 83 ALA A C 1
ATOM 595 O O . ALA A 1 83 ? -7.169 -8.248 2.686 1.00 89.06 83 ALA A O 1
ATOM 596 N N . ILE A 1 84 ? -8.120 -6.323 3.346 1.00 89.44 84 ILE A N 1
ATOM 597 C CA . ILE A 1 84 ? -9.367 -6.510 2.582 1.00 89.44 84 ILE A CA 1
ATOM 598 C C . ILE A 1 84 ? -9.099 -6.416 1.074 1.00 89.44 84 ILE A C 1
ATOM 600 O O . ILE A 1 84 ? -9.569 -7.255 0.312 1.00 89.44 84 ILE A O 1
ATOM 604 N N . GLY A 1 85 ? -8.310 -5.437 0.630 1.00 88.12 85 GLY A N 1
ATOM 605 C CA . GLY A 1 85 ? -7.899 -5.314 -0.769 1.00 88.12 85 GLY A CA 1
ATOM 606 C C . GLY A 1 85 ? -7.146 -6.555 -1.247 1.00 88.12 85 GLY A C 1
ATOM 607 O O . GLY A 1 85 ? -7.440 -7.078 -2.319 1.00 88.12 85 GLY A O 1
ATOM 608 N N . GLY A 1 86 ? -6.250 -7.089 -0.412 1.00 86.44 86 GLY A N 1
ATOM 609 C CA . GLY A 1 86 ? -5.579 -8.365 -0.642 1.00 86.44 86 GLY A CA 1
ATOM 610 C C . GLY A 1 86 ? -6.554 -9.539 -0.730 1.00 86.44 86 GLY A C 1
ATOM 611 O O . GLY A 1 86 ? -6.424 -10.356 -1.632 1.00 86.44 86 GLY A O 1
ATOM 612 N N . LEU A 1 87 ? -7.569 -9.598 0.136 1.00 86.38 87 LEU A N 1
ATOM 613 C CA . LEU A 1 87 ? -8.614 -10.626 0.096 1.00 86.38 87 LEU A CA 1
ATOM 614 C C . LEU A 1 87 ? -9.386 -10.611 -1.231 1.00 86.38 87 LEU A C 1
ATOM 616 O O . LEU A 1 87 ? -9.609 -11.671 -1.815 1.00 86.38 87 LEU A O 1
ATOM 620 N N . ILE A 1 88 ? -9.766 -9.418 -1.704 1.00 86.06 88 ILE A N 1
ATOM 621 C CA . ILE A 1 88 ? -10.497 -9.217 -2.963 1.00 86.06 88 ILE A CA 1
ATOM 622 C C . ILE A 1 88 ? -9.611 -9.605 -4.145 1.00 86.06 88 ILE A C 1
ATOM 624 O O . ILE A 1 88 ? -9.991 -10.449 -4.949 1.00 86.06 88 ILE A O 1
ATOM 628 N N . PHE A 1 89 ? -8.412 -9.025 -4.231 1.00 84.38 89 PHE A N 1
ATOM 629 C CA . PHE A 1 89 ? -7.520 -9.212 -5.374 1.00 84.38 89 PHE A CA 1
ATOM 630 C C . PHE A 1 89 ? -6.985 -10.642 -5.458 1.00 84.38 89 PHE A C 1
ATOM 632 O O . PHE A 1 89 ? -6.851 -11.211 -6.538 1.00 84.38 89 PHE A O 1
ATOM 639 N N . ALA A 1 90 ? -6.709 -11.246 -4.303 1.00 82.44 90 ALA A N 1
ATOM 640 C CA . ALA A 1 90 ? -6.271 -12.623 -4.226 1.00 82.44 90 ALA A CA 1
ATOM 641 C C . ALA A 1 90 ? -7.446 -13.611 -4.216 1.00 82.44 90 ALA A C 1
ATOM 643 O O . ALA A 1 90 ? -7.175 -14.802 -4.245 1.00 82.44 90 ALA A O 1
ATOM 644 N N . HIS A 1 91 ? -8.719 -13.190 -4.163 1.00 77.50 91 HIS A N 1
ATOM 645 C CA . HIS A 1 91 ? -9.899 -14.063 -4.008 1.00 77.50 91 HIS A CA 1
ATOM 646 C C . HIS A 1 91 ? -9.732 -15.128 -2.909 1.00 77.50 91 HIS A C 1
ATOM 648 O O . HIS A 1 91 ? -9.897 -16.330 -3.138 1.00 77.50 91 HIS A O 1
ATOM 654 N N . GLU A 1 92 ? -9.259 -14.729 -1.729 1.00 72.69 92 GLU A N 1
ATOM 655 C CA . GLU A 1 92 ? -9.041 -15.647 -0.604 1.00 72.69 92 GLU A CA 1
ATOM 656 C C . GLU A 1 92 ? -10.245 -15.679 0.346 1.00 72.69 92 GLU A C 1
ATOM 658 O O . GLU A 1 92 ? -11.071 -14.770 0.356 1.00 72.69 92 GLU A O 1
ATOM 663 N N . PHE A 1 93 ? -10.385 -16.761 1.114 1.00 78.31 93 PHE A N 1
ATOM 664 C CA . PHE A 1 93 ? -11.427 -16.857 2.132 1.00 78.31 93 PHE A CA 1
ATOM 665 C C . PHE A 1 93 ? -11.045 -16.032 3.359 1.00 78.31 93 PHE A C 1
ATOM 667 O O . PHE A 1 93 ? -9.875 -15.957 3.742 1.00 78.31 93 PHE A O 1
ATOM 674 N N . ILE A 1 94 ? -12.048 -15.441 4.007 1.00 83.25 94 ILE A N 1
ATOM 675 C CA . ILE A 1 94 ? -11.860 -14.717 5.263 1.00 83.25 94 ILE A CA 1
ATOM 676 C C . ILE A 1 94 ? -11.369 -15.708 6.322 1.00 83.25 94 ILE A C 1
ATOM 678 O O . ILE A 1 94 ? -12.074 -16.645 6.692 1.00 83.25 94 ILE A O 1
ATOM 682 N N . THR A 1 95 ? -10.146 -15.504 6.810 1.00 88.06 95 THR A N 1
ATOM 683 C CA . THR A 1 95 ? -9.564 -16.346 7.862 1.00 88.06 95 THR A CA 1
ATOM 684 C C . THR A 1 95 ? -9.921 -15.808 9.243 1.00 88.06 95 THR A C 1
ATOM 686 O O . THR A 1 95 ? -9.979 -14.595 9.447 1.00 88.06 95 THR A O 1
ATOM 689 N N . MET A 1 96 ? -10.068 -16.692 10.234 1.00 88.38 96 MET A N 1
ATOM 690 C CA . MET A 1 96 ? -10.307 -16.266 11.622 1.00 88.38 96 MET A CA 1
ATOM 691 C C . MET A 1 96 ? -9.188 -15.366 12.158 1.00 88.38 96 MET A C 1
ATOM 693 O O . MET A 1 96 ? -9.454 -14.445 12.921 1.00 88.38 96 MET A O 1
ATOM 697 N N . ARG A 1 97 ? -7.942 -15.566 11.704 1.00 88.12 97 ARG A N 1
ATOM 698 C CA . ARG A 1 97 ? -6.821 -14.681 12.043 1.00 88.12 97 ARG A CA 1
ATOM 699 C C . ARG A 1 97 ? -7.039 -13.262 11.516 1.00 88.12 97 ARG A C 1
ATOM 701 O O . ARG A 1 97 ? -6.844 -12.320 12.272 1.00 88.12 97 ARG A O 1
ATOM 708 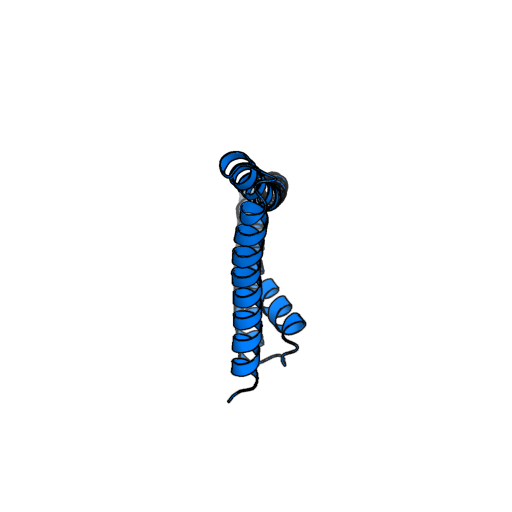N N . LEU A 1 98 ? -7.463 -13.111 10.257 1.00 88.75 98 LEU A N 1
ATOM 709 C CA . LEU A 1 98 ? -7.789 -11.803 9.678 1.00 88.75 98 LEU A CA 1
ATOM 710 C C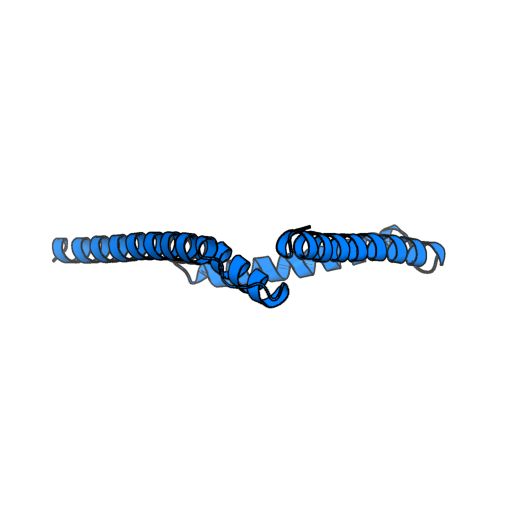 . LEU A 1 98 ? -8.902 -11.116 10.474 1.00 88.75 98 LEU A C 1
ATOM 712 O O . LEU A 1 98 ? -8.768 -9.941 10.794 1.00 88.75 98 LEU A O 1
ATOM 716 N N . VAL A 1 99 ? -9.959 -11.857 10.825 1.00 91.38 99 VAL A N 1
ATOM 717 C CA . VAL A 1 99 ? -11.077 -11.330 11.620 1.00 91.38 99 VAL A CA 1
ATOM 718 C C . VAL A 1 99 ? -10.585 -10.852 12.984 1.00 91.38 99 VAL A C 1
ATOM 720 O O . VAL A 1 99 ? -10.785 -9.691 13.317 1.00 91.38 99 VAL A O 1
ATOM 723 N N . ILE A 1 100 ? -9.871 -11.694 13.736 1.00 94.50 100 ILE A N 1
ATOM 724 C CA . ILE A 1 100 ? -9.369 -11.349 15.075 1.00 94.50 100 ILE A CA 1
ATOM 725 C C . ILE A 1 100 ? -8.422 -10.143 15.013 1.00 94.50 100 ILE A C 1
ATOM 727 O O . ILE A 1 100 ? -8.580 -9.202 15.789 1.00 94.50 100 ILE A O 1
ATOM 731 N N . SER A 1 101 ? -7.466 -10.129 14.078 1.00 92.69 101 SER A N 1
ATOM 732 C CA . SER A 1 101 ? -6.533 -9.009 13.919 1.00 92.69 101 SER A CA 1
ATOM 733 C C . SER A 1 101 ? -7.244 -7.716 13.512 1.00 92.69 101 SER A C 1
ATOM 735 O O . SER A 1 101 ? -6.959 -6.669 14.087 1.00 92.69 101 SER A O 1
ATOM 737 N N . ALA A 1 102 ? -8.192 -7.771 12.572 1.00 92.38 102 ALA A N 1
ATOM 738 C CA . ALA A 1 102 ? -8.964 -6.602 12.157 1.00 92.38 102 ALA A CA 1
ATOM 739 C C . ALA A 1 102 ? -9.826 -6.066 13.307 1.00 92.38 102 ALA A C 1
ATOM 741 O O . ALA A 1 102 ? -9.804 -4.867 13.573 1.00 92.38 102 ALA A O 1
ATOM 742 N N . THR A 1 103 ? -10.518 -6.938 14.045 1.00 94.75 103 THR A N 1
ATOM 743 C CA . THR A 1 103 ? -11.293 -6.546 15.229 1.00 94.75 103 THR A CA 1
ATOM 744 C C . THR A 1 103 ? -10.402 -5.923 16.302 1.00 94.75 103 THR A C 1
ATOM 746 O O . THR A 1 103 ? -10.788 -4.918 16.890 1.00 94.75 103 THR A O 1
ATOM 749 N N . MET A 1 104 ? -9.198 -6.454 16.531 1.00 94.69 104 MET A N 1
ATOM 750 C CA . MET A 1 104 ? -8.253 -5.901 17.505 1.00 94.69 104 MET A CA 1
ATOM 751 C C . MET A 1 104 ? -7.760 -4.503 17.104 1.00 94.69 104 MET A C 1
ATOM 753 O O . MET A 1 104 ? -7.737 -3.600 17.939 1.00 94.69 104 MET A O 1
ATOM 757 N N . ILE A 1 105 ? -7.424 -4.300 15.824 1.00 93.38 105 ILE A N 1
ATOM 758 C CA . ILE A 1 105 ? -7.002 -2.993 15.295 1.00 93.38 105 ILE A CA 1
ATOM 759 C C . ILE A 1 105 ? -8.150 -1.981 15.398 1.00 93.38 105 ILE A C 1
ATOM 761 O O . ILE A 1 105 ? -7.969 -0.899 15.955 1.00 93.38 105 ILE A O 1
ATOM 765 N N . LEU A 1 106 ? -9.347 -2.342 14.924 1.00 92.94 106 LEU A N 1
ATOM 766 C CA . LEU A 1 106 ? -10.527 -1.474 14.970 1.00 92.94 106 LEU A CA 1
ATOM 767 C C . LEU A 1 106 ? -10.960 -1.161 16.408 1.00 92.94 106 LEU A C 1
ATOM 769 O O . LEU A 1 106 ? -11.310 -0.022 16.707 1.00 92.94 106 LEU A O 1
ATOM 773 N N . GLY A 1 107 ? -10.880 -2.141 17.311 1.00 93.44 107 GLY A N 1
ATOM 774 C CA . GLY A 1 107 ? -11.142 -1.955 18.737 1.00 93.44 107 GLY A CA 1
ATOM 775 C C . GLY A 1 107 ? -10.154 -0.984 19.387 1.00 93.44 107 GLY A C 1
ATOM 776 O O . GLY A 1 107 ? -10.571 -0.079 20.107 1.00 93.44 107 GLY A O 1
ATOM 777 N N . GLY A 1 108 ? -8.858 -1.104 19.081 1.00 90.88 108 GLY A N 1
ATOM 778 C CA . GLY A 1 108 ? -7.837 -0.164 19.551 1.00 90.88 108 GLY A CA 1
ATOM 779 C C . GLY A 1 108 ? -8.076 1.264 19.053 1.00 90.88 108 GLY A C 1
ATOM 780 O O . GLY A 1 108 ? -8.048 2.208 19.843 1.00 90.88 108 GLY A O 1
ATOM 781 N N . ILE A 1 109 ? -8.394 1.422 17.765 1.00 91.88 109 ILE A N 1
ATOM 782 C CA . ILE A 1 109 ? -8.771 2.714 17.173 1.00 91.88 109 ILE A CA 1
ATOM 783 C C . ILE A 1 109 ? -9.986 3.310 17.900 1.00 91.88 109 ILE A C 1
ATOM 785 O O . ILE A 1 109 ? -9.961 4.482 18.278 1.00 91.88 109 ILE A O 1
ATOM 789 N N . LEU A 1 110 ? -11.030 2.509 18.134 1.00 90.69 110 LEU A N 1
ATOM 790 C CA . LEU A 1 110 ? -12.257 2.951 18.797 1.00 90.69 110 LEU A CA 1
ATOM 791 C C . LEU A 1 110 ? -11.987 3.458 20.221 1.00 90.69 110 LEU A C 1
ATOM 793 O O . LEU A 1 110 ? -12.473 4.527 20.588 1.00 90.69 110 LEU A O 1
ATOM 797 N N . ILE A 1 111 ? -11.173 2.736 21.001 1.00 91.00 111 ILE A N 1
ATOM 798 C CA . ILE A 1 111 ? -10.786 3.143 22.361 1.00 9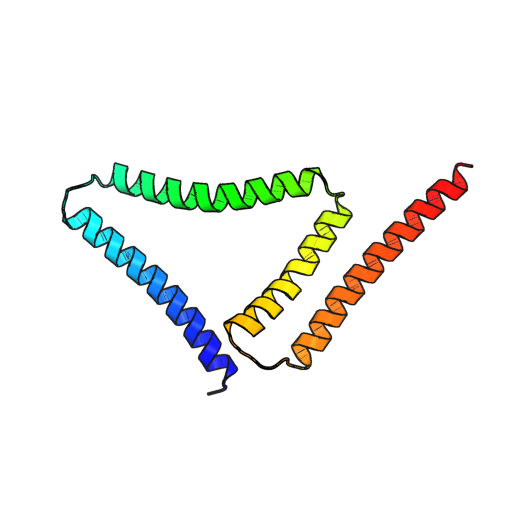1.00 111 ILE A CA 1
ATOM 799 C C . ILE A 1 111 ? -10.036 4.482 22.337 1.00 91.00 111 ILE A C 1
ATOM 801 O O . ILE A 1 111 ? -10.338 5.368 23.137 1.00 91.00 111 ILE A O 1
ATOM 805 N N . VAL A 1 112 ? -9.096 4.665 21.405 1.00 88.69 112 VAL A N 1
ATOM 806 C CA . VAL A 1 112 ? -8.327 5.916 21.273 1.00 88.69 112 VAL A CA 1
ATOM 807 C C . VAL A 1 112 ? -9.235 7.096 20.908 1.00 88.69 112 VAL A C 1
ATOM 809 O O . VAL A 1 112 ? -9.103 8.182 21.479 1.00 88.69 112 VAL A O 1
ATOM 812 N N . VAL A 1 113 ? -10.192 6.890 19.999 1.00 87.00 113 VAL A N 1
ATOM 813 C CA . VAL A 1 113 ? -11.150 7.929 19.592 1.00 87.00 113 VAL A CA 1
ATOM 814 C C . VAL A 1 113 ? -12.086 8.306 20.744 1.00 87.00 113 VAL A C 1
ATOM 816 O O . VAL A 1 113 ? -12.264 9.496 21.016 1.00 87.00 113 VAL A O 1
ATOM 819 N N . LEU A 1 114 ? -12.635 7.319 21.461 1.00 87.56 114 LEU A N 1
ATOM 820 C CA . LEU A 1 114 ? -13.500 7.549 22.623 1.00 87.56 114 LEU A CA 1
ATOM 821 C C . LEU A 1 114 ? -12.752 8.247 23.766 1.00 87.56 114 LEU A C 1
ATOM 823 O O . LEU A 1 114 ? -13.274 9.196 24.350 1.00 87.56 114 LEU A O 1
ATOM 827 N N . GLY A 1 115 ? -11.513 7.834 24.048 1.00 86.00 115 GLY A N 1
ATOM 828 C CA . GLY A 1 115 ? -10.670 8.458 25.068 1.00 86.00 115 GLY A CA 1
ATOM 829 C C . GLY A 1 115 ? -10.398 9.935 24.778 1.00 86.00 115 GLY A C 1
ATOM 830 O O . GLY A 1 115 ? -10.525 10.775 25.671 1.00 86.00 115 GLY A O 1
ATOM 831 N N . ARG A 1 116 ? -10.111 10.279 23.513 1.00 83.69 116 ARG A N 1
ATOM 832 C CA . ARG A 1 116 ? -9.980 11.680 23.083 1.00 83.69 116 ARG A CA 1
ATOM 833 C C . ARG A 1 116 ? -11.281 12.451 23.299 1.00 83.69 116 ARG A C 1
ATOM 835 O O . ARG A 1 116 ? -11.241 13.553 23.843 1.00 83.69 116 ARG A O 1
ATOM 842 N N . TYR A 1 117 ? -12.411 11.899 22.854 1.00 82.75 117 TYR A N 1
ATOM 843 C CA . TYR A 1 117 ? -13.713 12.558 22.970 1.00 82.75 117 TYR A CA 1
ATOM 844 C C . TYR A 1 117 ? -14.045 12.878 24.434 1.00 82.75 117 TYR A C 1
ATOM 846 O O . TYR A 1 117 ? -14.359 14.022 24.761 1.00 82.75 117 TYR A O 1
ATOM 854 N N . TYR A 1 118 ? -13.854 11.902 25.325 1.00 84.00 118 TYR A N 1
ATOM 855 C CA . TYR A 1 118 ? -14.086 12.063 26.758 1.00 84.00 118 TYR A CA 1
ATOM 856 C C . TYR A 1 118 ? -13.183 13.136 27.391 1.00 84.00 118 TYR A C 1
ATOM 858 O O . TYR A 1 118 ? -13.644 13.960 28.182 1.00 84.00 118 TYR A O 1
ATOM 866 N N . PHE A 1 119 ? -11.895 13.172 27.026 1.00 79.94 119 PHE A N 1
ATOM 867 C CA . PHE A 1 119 ? -10.949 14.140 27.590 1.00 79.94 119 PHE A CA 1
ATOM 868 C C . PHE A 1 119 ? -11.235 15.580 27.136 1.00 79.94 119 PHE A C 1
ATOM 870 O O . PHE A 1 119 ? -11.125 16.509 27.935 1.00 79.94 119 PHE A O 1
ATOM 877 N N . ILE A 1 120 ? -11.644 15.769 25.875 1.00 80.62 120 ILE A N 1
ATOM 878 C CA . ILE A 1 120 ? -12.021 17.089 25.344 1.00 80.62 120 ILE A CA 1
ATOM 879 C C . ILE A 1 120 ? -13.283 17.612 26.040 1.00 80.62 120 ILE A C 1
ATOM 881 O O . ILE A 1 120 ? -13.311 18.765 26.466 1.00 80.62 120 ILE A O 1
ATOM 885 N N . GLN A 1 121 ? -14.298 16.765 26.219 1.00 79.50 121 GLN A N 1
ATOM 886 C CA . GLN A 1 121 ? -15.562 17.159 26.846 1.00 79.50 121 GLN A CA 1
ATOM 887 C C . GLN A 1 121 ? -15.381 17.518 28.332 1.00 79.50 121 GLN A C 1
ATOM 889 O O . GLN A 1 121 ? -15.934 18.503 28.818 1.00 79.50 121 GLN A O 1
ATOM 894 N N . ARG A 1 122 ? -14.522 16.776 29.045 1.00 77.19 122 ARG A N 1
ATOM 895 C CA . ARG A 1 122 ? -14.192 17.056 30.450 1.00 77.19 122 ARG A CA 1
ATOM 896 C C . ARG A 1 122 ? -13.423 18.365 30.643 1.00 77.19 122 ARG A C 1
ATOM 898 O O . ARG A 1 122 ? -13.541 18.971 31.705 1.00 77.19 122 ARG A O 1
ATOM 905 N N . LYS A 1 123 ? -12.629 18.792 29.655 1.00 74.75 123 LYS A N 1
ATOM 906 C CA . LYS A 1 123 ? -11.927 20.081 29.704 1.00 74.75 123 LYS A CA 1
ATOM 907 C C . LYS A 1 123 ? -12.910 21.252 29.594 1.00 74.75 123 LYS A C 1
ATOM 909 O O . LYS A 1 123 ? -12.817 22.168 30.397 1.00 74.75 123 LYS A O 1
ATOM 914 N N . HIS A 1 124 ? -13.898 21.156 28.701 1.00 60.94 124 HIS A N 1
ATOM 915 C CA . HIS A 1 124 ? -14.956 22.166 28.562 1.00 60.94 124 HIS A CA 1
ATOM 916 C C . HIS A 1 124 ? -15.810 22.319 29.833 1.00 60.94 124 HIS A C 1
ATOM 918 O O . HIS A 1 124 ? -16.103 23.433 30.238 1.00 60.94 124 HIS A O 1
ATOM 924 N N . SER A 1 125 ? -16.135 21.217 30.518 1.00 60.88 125 SER A N 1
ATOM 925 C CA . SER A 1 125 ? -16.925 21.239 31.765 1.00 60.88 125 SER A CA 1
ATOM 926 C C . SER A 1 125 ? -16.183 21.795 32.993 1.00 60.88 125 SER A C 1
ATOM 928 O O . SER A 1 125 ? -16.797 21.933 34.046 1.00 60.88 125 SER A O 1
ATOM 930 N N . LYS A 1 126 ? -14.866 22.034 32.913 1.00 58.94 126 LYS A N 1
ATOM 931 C CA . LYS A 1 126 ? -14.071 22.639 33.998 1.00 58.94 126 LYS A CA 1
ATOM 932 C C . LYS A 1 126 ? -13.764 24.125 33.772 1.00 58.94 126 LYS A C 1
ATOM 934 O O . LYS A 1 126 ? -13.180 24.738 34.661 1.00 58.94 126 LYS A O 1
ATOM 939 N N . GLU A 1 127 ? -14.069 24.653 32.587 1.00 56.78 127 GLU A N 1
ATOM 940 C CA . GLU A 1 127 ? -13.846 26.058 32.215 1.00 56.78 127 GLU A CA 1
ATOM 941 C C . GLU A 1 127 ? -15.141 26.906 32.292 1.00 56.78 127 GLU A C 1
ATOM 943 O O . GLU A 1 127 ? -15.042 28.128 32.217 1.00 56.78 127 GLU A O 1
ATOM 948 N N . GLU A 1 128 ? -16.315 26.282 32.493 1.00 48.94 128 GLU A N 1
ATOM 949 C CA . GLU A 1 128 ? -17.580 26.918 32.938 1.00 48.94 128 GLU A CA 1
ATOM 950 C C . GLU A 1 128 ? -17.697 26.932 34.471 1.00 48.94 128 GLU A C 1
ATOM 952 O O . GLU A 1 128 ? -18.207 27.942 35.008 1.00 48.94 128 GLU A O 1
#